Protein AF-A0A412KK28-F1 (afdb_monomer_lite)

pLDDT: mean 76.77, std 19.13, range [29.95, 92.5]

Sequence (98 aa):
MVVYIKWEMNEEKMDYRNYIEIRKISLLYYQYCFVDTGEYLADGIFYQNRITVRYGAEFVREGTRYRFIFCKIRKKDRSIFFKSMEELKKKMLLTRSW

Structure (mmCIF, N/CA/C/O backbone):
data_AF-A0A412KK28-F1
#
_entry.id   AF-A0A412KK28-F1
#
loop_
_atom_site.group_PDB
_atom_site.id
_atom_site.type_symbol
_atom_site.label_atom_id
_atom_site.label_alt_id
_atom_site.label_comp_id
_atom_site.label_asym_id
_atom_site.label_entity_id
_atom_site.label_seq_id
_atom_site.pdbx_PDB_ins_code
_atom_site.Cartn_x
_atom_site.Cartn_y
_atom_site.Cartn_z
_atom_site.occupancy
_atom_site.B_iso_or_equiv
_atom_site.auth_seq_id
_atom_site.auth_comp_id
_atom_site.auth_asym_id
_atom_site.auth_atom_id
_atom_site.pdbx_PDB_model_num
ATOM 1 N N . MET A 1 1 ? 21.636 -10.695 29.453 1.00 33.44 1 MET A N 1
ATOM 2 C CA . MET A 1 1 ? 22.294 -9.942 28.364 1.00 33.44 1 MET A CA 1
ATOM 3 C C . MET A 1 1 ? 21.202 -9.334 27.494 1.00 33.44 1 MET A C 1
ATOM 5 O O . MET A 1 1 ? 20.810 -9.902 26.487 1.00 33.44 1 MET A O 1
ATOM 9 N N . VAL A 1 2 ? 20.614 -8.240 27.976 1.00 29.95 2 VAL A N 1
ATOM 10 C CA . VAL A 1 2 ? 19.592 -7.479 27.252 1.00 29.95 2 VAL A CA 1
ATOM 11 C C . VAL A 1 2 ? 20.373 -6.447 26.466 1.00 29.95 2 VAL A C 1
ATOM 13 O O . VAL A 1 2 ? 21.000 -5.572 27.059 1.00 29.95 2 VAL A O 1
ATOM 16 N N . VAL A 1 3 ? 20.445 -6.614 25.149 1.00 34.84 3 VAL A N 1
ATOM 17 C CA . VAL A 1 3 ? 21.057 -5.603 24.295 1.00 34.84 3 VAL A CA 1
ATOM 18 C C . VAL A 1 3 ? 20.111 -4.412 24.335 1.00 34.84 3 VAL A C 1
ATOM 20 O O . VAL A 1 3 ? 19.089 -4.389 23.656 1.00 34.84 3 VAL A O 1
ATOM 23 N N . TYR A 1 4 ? 20.436 -3.447 25.192 1.00 30.73 4 TYR A N 1
ATOM 24 C CA . TYR A 1 4 ? 20.006 -2.068 25.049 1.00 30.73 4 TYR A CA 1
ATOM 25 C C . TYR A 1 4 ? 20.568 -1.606 23.711 1.00 30.73 4 TYR A C 1
ATOM 27 O O . TYR A 1 4 ? 21.708 -1.150 23.621 1.00 30.73 4 TYR A O 1
ATOM 35 N N . ILE A 1 5 ? 19.798 -1.835 22.647 1.00 40.84 5 ILE A N 1
ATOM 36 C CA . ILE A 1 5 ? 20.069 -1.259 21.341 1.00 40.84 5 ILE A CA 1
ATOM 37 C C . ILE A 1 5 ? 19.885 0.232 21.564 1.00 40.84 5 ILE A C 1
ATOM 39 O O . ILE A 1 5 ? 18.778 0.744 21.711 1.00 40.84 5 ILE A O 1
ATOM 43 N N . LYS A 1 6 ? 21.037 0.850 21.773 1.00 32.53 6 LYS A N 1
ATOM 44 C CA . LYS A 1 6 ? 21.296 2.255 21.960 1.00 32.53 6 LYS A CA 1
ATOM 45 C C . LYS A 1 6 ? 20.310 3.062 21.123 1.00 32.53 6 LYS A C 1
ATOM 47 O O . LYS A 1 6 ? 20.318 3.000 19.897 1.00 32.53 6 LYS A O 1
ATOM 52 N N . TRP A 1 7 ? 19.448 3.777 21.837 1.00 37.12 7 TRP A N 1
ATOM 53 C CA . TRP A 1 7 ? 18.659 4.888 21.336 1.00 37.12 7 TRP A CA 1
ATOM 54 C C . TRP A 1 7 ? 19.625 5.972 20.845 1.00 37.12 7 TRP A C 1
ATOM 56 O O . TRP A 1 7 ? 19.873 6.962 21.526 1.00 37.12 7 TRP A O 1
ATOM 66 N N . GLU A 1 8 ? 20.216 5.774 19.669 1.00 40.34 8 GLU A N 1
ATOM 67 C CA . GLU A 1 8 ? 20.709 6.872 18.846 1.00 40.34 8 GLU A CA 1
ATOM 68 C C . GLU A 1 8 ? 19.475 7.546 18.248 1.00 40.34 8 GLU A C 1
ATOM 70 O O . GLU A 1 8 ? 19.029 7.266 17.136 1.00 40.34 8 GLU A O 1
ATOM 75 N N . MET A 1 9 ? 18.872 8.396 19.081 1.00 37.12 9 MET A N 1
ATOM 76 C CA . MET A 1 9 ? 17.942 9.435 18.676 1.00 37.12 9 MET A CA 1
ATOM 77 C C . MET A 1 9 ? 18.684 10.379 17.734 1.00 37.12 9 MET A C 1
ATOM 79 O O . MET A 1 9 ? 19.278 11.364 18.163 1.00 37.12 9 MET A O 1
ATOM 83 N N . ASN A 1 10 ? 18.642 10.076 16.442 1.00 39.94 10 ASN A N 1
ATOM 84 C CA . ASN A 1 10 ? 18.644 11.136 15.456 1.00 39.94 10 ASN A CA 1
ATOM 85 C C . ASN A 1 10 ? 17.198 11.640 15.397 1.00 39.94 10 ASN A C 1
ATOM 87 O O . ASN A 1 10 ? 16.299 10.920 14.967 1.00 39.94 10 ASN A O 1
ATOM 91 N N . GLU A 1 11 ? 16.962 12.859 15.876 1.00 44.56 11 GLU A N 1
ATOM 92 C CA . GLU A 1 11 ? 15.680 13.581 15.840 1.00 44.56 11 GLU A CA 1
ATOM 93 C C . GLU A 1 11 ? 15.242 13.959 14.403 1.00 44.56 11 GLU A C 1
ATOM 95 O O . GLU A 1 11 ? 14.485 14.901 14.175 1.00 44.56 11 GLU A O 1
ATOM 100 N N . GLU A 1 12 ? 15.673 13.212 13.389 1.00 43.72 12 GLU A N 1
ATOM 101 C CA . GLU A 1 12 ? 15.118 13.304 12.047 1.00 43.72 12 GLU A CA 1
ATOM 102 C C . GLU A 1 12 ? 13.789 12.552 12.027 1.00 43.72 12 GLU A C 1
ATOM 104 O O . GLU A 1 12 ? 13.765 11.337 11.861 1.00 43.72 12 GLU A O 1
ATOM 109 N N . LYS A 1 13 ? 12.690 13.294 12.247 1.00 41.12 13 LYS A N 1
ATOM 110 C CA . LYS A 1 13 ? 11.285 12.926 11.971 1.00 41.12 13 LYS A CA 1
ATOM 111 C C . LYS A 1 13 ? 11.053 11.414 11.931 1.00 41.12 13 LYS A C 1
ATOM 113 O O . LYS A 1 13 ? 11.210 10.801 10.877 1.00 41.12 13 LYS A O 1
ATOM 118 N N . MET A 1 14 ? 10.591 10.831 13.038 1.00 39.09 14 MET A N 1
ATOM 119 C CA . MET A 1 14 ? 10.091 9.455 13.041 1.00 39.09 14 MET A CA 1
ATOM 120 C C . MET A 1 14 ? 8.900 9.358 12.074 1.00 39.09 14 MET A C 1
ATOM 122 O O . MET A 1 14 ? 7.750 9.627 12.422 1.00 39.09 14 MET A O 1
ATOM 126 N N . ASP A 1 15 ? 9.199 9.064 10.811 1.00 53.16 15 ASP A N 1
ATOM 127 C CA . ASP A 1 15 ? 8.239 8.908 9.736 1.00 53.16 15 ASP A CA 1
ATOM 128 C C . ASP A 1 15 ? 7.484 7.613 10.017 1.00 53.16 15 ASP A C 1
ATOM 130 O O . ASP A 1 15 ? 7.923 6.520 9.662 1.00 53.16 15 ASP A O 1
ATOM 134 N N . TYR A 1 16 ? 6.383 7.726 10.762 1.00 56.75 16 TYR A N 1
ATOM 135 C CA . TYR A 1 16 ? 5.462 6.623 11.002 1.00 56.75 16 TYR A CA 1
ATOM 136 C C . TYR A 1 16 ? 4.893 6.179 9.650 1.00 56.75 16 TYR A C 1
ATOM 138 O O . TYR A 1 16 ? 3.918 6.750 9.154 1.00 56.75 16 TYR A O 1
ATOM 146 N N . ARG A 1 17 ? 5.558 5.212 9.016 1.00 72.25 17 ARG A N 1
ATOM 147 C CA . ARG A 1 17 ? 5.162 4.635 7.732 1.00 72.25 17 ARG A CA 1
ATOM 148 C C . ARG A 1 17 ? 4.117 3.558 7.971 1.00 72.25 17 ARG A C 1
ATOM 150 O O . ARG A 1 17 ? 4.332 2.644 8.759 1.00 72.25 17 ARG A O 1
ATOM 157 N N . ASN A 1 18 ? 3.027 3.608 7.212 1.00 84.31 18 ASN A N 1
ATOM 158 C CA . ASN A 1 18 ? 1.989 2.571 7.227 1.00 84.31 18 ASN A CA 1
ATOM 159 C C . ASN A 1 18 ? 2.373 1.335 6.388 1.00 84.31 18 ASN A C 1
ATOM 161 O O . ASN A 1 18 ? 1.511 0.522 6.062 1.00 84.31 18 ASN A O 1
ATOM 165 N N . TYR A 1 19 ? 3.648 1.202 6.006 1.00 88.88 19 TYR A N 1
ATOM 166 C CA . TYR A 1 19 ? 4.168 0.095 5.211 1.00 88.88 19 TYR A CA 1
ATOM 167 C C . TYR A 1 19 ? 5.578 -0.315 5.647 1.00 88.88 19 TYR A C 1
ATOM 169 O O . TYR A 1 19 ? 6.368 0.496 6.127 1.00 88.88 19 TYR A O 1
ATOM 177 N N . ILE A 1 20 ? 5.905 -1.580 5.405 1.00 87.94 20 ILE A N 1
ATOM 178 C CA . ILE A 1 20 ? 7.206 -2.204 5.628 1.00 87.94 20 ILE A CA 1
ATOM 179 C C . ILE A 1 20 ? 7.667 -2.818 4.304 1.00 87.94 20 ILE A C 1
ATOM 181 O O . ILE A 1 20 ? 6.904 -3.514 3.635 1.00 87.94 20 ILE A O 1
ATOM 185 N N . GLU A 1 21 ? 8.917 -2.566 3.910 1.00 88.62 21 GLU A N 1
ATOM 186 C CA . GLU A 1 21 ? 9.534 -3.230 2.756 1.00 88.62 21 GLU A CA 1
ATOM 187 C C . GLU A 1 21 ? 10.018 -4.627 3.150 1.00 88.62 21 GLU A C 1
ATOM 189 O O . GLU A 1 21 ? 10.833 -4.782 4.060 1.00 88.62 21 GLU A O 1
ATOM 194 N N . ILE A 1 22 ? 9.553 -5.649 2.438 1.00 86.88 22 ILE A N 1
ATOM 195 C CA . ILE A 1 22 ? 10.015 -7.023 2.619 1.00 86.88 22 ILE A CA 1
ATOM 196 C C . ILE A 1 22 ? 11.175 -7.222 1.656 1.00 86.88 22 ILE A C 1
ATOM 198 O O . ILE A 1 22 ? 10.991 -7.297 0.439 1.00 86.88 22 ILE A O 1
ATOM 202 N N . ARG A 1 23 ? 12.392 -7.295 2.198 1.00 70.88 23 ARG A N 1
ATOM 203 C CA . ARG A 1 23 ? 13.608 -7.473 1.400 1.00 70.88 23 ARG A CA 1
ATOM 204 C C . ARG A 1 23 ? 13.654 -8.878 0.801 1.00 70.88 23 ARG A C 1
ATOM 206 O O . ARG A 1 23 ? 14.253 -9.791 1.357 1.00 70.88 23 ARG A O 1
ATOM 213 N N . LYS A 1 24 ? 13.030 -9.038 -0.365 1.00 74.81 24 LYS A N 1
ATOM 214 C CA . LYS A 1 24 ? 13.147 -10.216 -1.224 1.00 74.81 24 LYS A CA 1
ATOM 215 C C . LYS A 1 24 ? 13.685 -9.781 -2.577 1.00 74.81 24 LYS A C 1
ATOM 217 O O . LYS A 1 24 ? 13.122 -8.893 -3.216 1.00 74.81 24 LYS A O 1
ATOM 222 N N . ILE A 1 25 ? 14.773 -10.407 -3.018 1.00 70.81 25 ILE A N 1
ATOM 223 C CA . ILE A 1 25 ? 15.377 -10.104 -4.316 1.00 70.81 25 ILE A CA 1
ATOM 224 C C . ILE A 1 25 ? 14.357 -10.442 -5.408 1.00 70.81 25 ILE A C 1
ATOM 226 O O . ILE A 1 25 ? 13.943 -11.589 -5.573 1.00 70.81 25 ILE A O 1
ATO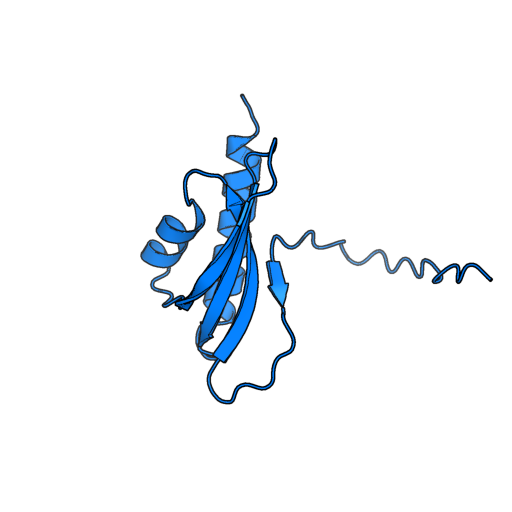M 230 N N . SER A 1 26 ? 13.923 -9.421 -6.142 1.00 75.38 26 SER A N 1
ATOM 231 C CA . SER A 1 26 ? 13.089 -9.562 -7.329 1.00 75.38 26 SER A CA 1
ATOM 232 C C . SER A 1 26 ? 13.575 -8.592 -8.402 1.00 75.38 26 SER A C 1
ATOM 234 O O . SER A 1 26 ? 13.911 -7.435 -8.130 1.00 75.38 26 SER A O 1
ATOM 236 N N . LEU A 1 27 ? 13.640 -9.077 -9.643 1.00 78.38 27 LEU A N 1
ATOM 237 C CA . LEU A 1 27 ? 14.154 -8.301 -10.771 1.00 78.38 27 LEU A CA 1
ATOM 238 C C . LEU A 1 27 ? 13.223 -7.130 -11.120 1.00 78.38 27 LEU A C 1
ATOM 240 O O . LEU A 1 27 ? 13.695 -6.009 -11.296 1.00 78.38 27 LEU A O 1
ATOM 244 N N . LEU A 1 28 ? 11.906 -7.360 -11.120 1.00 87.06 28 LEU A N 1
ATOM 245 C CA . LEU A 1 28 ? 10.907 -6.402 -11.617 1.00 87.06 28 LEU A CA 1
ATOM 246 C C . LEU A 1 28 ? 10.013 -5.786 -10.533 1.00 87.06 28 LEU A C 1
ATOM 248 O O . LEU A 1 28 ? 9.336 -4.791 -10.803 1.00 87.06 28 LEU A O 1
ATOM 252 N N . TYR A 1 29 ? 10.004 -6.351 -9.323 1.00 89.38 29 TYR A N 1
ATOM 253 C CA . TYR A 1 29 ? 9.061 -5.968 -8.275 1.00 89.38 29 TYR A CA 1
ATOM 254 C C . TYR A 1 29 ? 9.758 -5.590 -6.969 1.00 89.38 29 TYR A C 1
ATOM 256 O O . TYR A 1 29 ? 10.813 -6.124 -6.642 1.00 89.38 29 TYR A O 1
ATOM 264 N N . TYR A 1 30 ? 9.129 -4.701 -6.209 1.00 90.12 30 TYR A N 1
ATOM 265 C CA . TYR A 1 30 ? 9.346 -4.576 -4.771 1.00 90.12 30 TYR A CA 1
ATOM 266 C C . TYR A 1 30 ? 8.217 -5.285 -4.033 1.00 90.12 30 TYR A C 1
ATOM 268 O O . TYR A 1 30 ? 7.099 -5.370 -4.549 1.00 90.12 30 TYR A O 1
ATOM 276 N N . GLN A 1 31 ? 8.513 -5.800 -2.843 1.00 90.50 31 GLN A N 1
ATOM 277 C CA . GLN A 1 31 ? 7.525 -6.419 -1.967 1.00 90.50 31 GLN A CA 1
ATOM 278 C C . GLN A 1 31 ? 7.336 -5.545 -0.735 1.00 90.50 31 GLN A C 1
ATOM 280 O O . GLN A 1 31 ? 8.311 -5.163 -0.089 1.00 90.50 31 GLN A O 1
ATOM 285 N N . TYR A 1 32 ? 6.085 -5.247 -0.417 1.00 91.12 32 TYR A N 1
ATOM 286 C CA . TYR A 1 32 ? 5.708 -4.450 0.738 1.00 91.12 32 TYR A CA 1
ATOM 287 C C . TYR A 1 32 ? 4.626 -5.178 1.533 1.00 91.12 32 TYR A C 1
ATOM 289 O O . TYR A 1 32 ? 3.897 -6.013 1.000 1.00 91.12 32 TYR A O 1
ATOM 297 N N . CYS A 1 33 ? 4.528 -4.860 2.814 1.00 91.06 33 CYS A N 1
ATOM 298 C CA . CYS A 1 33 ? 3.359 -5.135 3.633 1.00 91.06 33 CYS A CA 1
ATOM 299 C C . CYS A 1 33 ? 2.867 -3.800 4.169 1.00 91.06 33 CYS A C 1
ATOM 301 O O . CYS A 1 33 ? 3.670 -3.036 4.700 1.00 91.06 33 CYS A O 1
ATOM 303 N N . PHE A 1 34 ? 1.588 -3.494 3.998 1.00 90.88 34 PHE A N 1
ATOM 304 C CA . PHE A 1 34 ? 0.998 -2.265 4.510 1.00 90.88 34 PHE A CA 1
ATOM 305 C C . PHE A 1 34 ? -0.207 -2.559 5.389 1.00 90.88 34 PHE A C 1
ATOM 307 O O . PHE A 1 34 ? -0.810 -3.627 5.302 1.00 90.88 34 PHE A O 1
ATOM 314 N N . VAL A 1 35 ? -0.528 -1.611 6.263 1.00 89.06 35 VAL A N 1
ATOM 315 C CA . VAL A 1 35 ? -1.712 -1.687 7.113 1.00 89.06 35 VAL A CA 1
ATOM 316 C C . VAL A 1 35 ? -2.848 -0.937 6.440 1.00 89.06 35 VAL A C 1
ATOM 318 O O . VAL A 1 35 ? -2.685 0.226 6.075 1.00 89.06 35 VAL A O 1
ATOM 321 N N . ASP A 1 36 ? -3.993 -1.594 6.327 1.00 87.31 36 ASP A N 1
ATOM 322 C CA . ASP A 1 36 ? -5.254 -0.986 5.916 1.00 87.31 36 ASP A CA 1
ATOM 323 C C . ASP A 1 36 ? -6.338 -1.234 6.974 1.00 87.31 36 ASP A C 1
ATOM 325 O O . ASP A 1 36 ? -6.140 -1.933 7.973 1.00 87.31 36 ASP A O 1
ATOM 329 N N . THR A 1 37 ? -7.491 -0.627 6.759 1.00 81.81 37 THR A N 1
ATOM 330 C CA . THR A 1 37 ? -8.722 -0.820 7.516 1.00 81.81 37 THR A CA 1
ATOM 331 C C . THR A 1 37 ? -9.672 -1.756 6.768 1.00 81.81 37 THR A C 1
ATOM 333 O O . THR A 1 37 ? -9.491 -2.037 5.584 1.00 81.81 37 THR A O 1
ATOM 336 N N . GLY A 1 38 ? -10.705 -2.251 7.453 1.00 69.31 38 GLY A N 1
ATOM 337 C CA . GLY A 1 38 ? -11.665 -3.197 6.873 1.00 69.31 38 GLY A CA 1
ATOM 338 C C . GLY A 1 38 ? -12.441 -2.706 5.641 1.00 69.31 38 GLY A C 1
ATOM 339 O O . GLY A 1 38 ? -13.043 -3.533 4.962 1.00 69.31 38 GLY A O 1
ATOM 340 N N . GLU A 1 39 ? -12.404 -1.404 5.349 1.00 78.19 39 GLU A N 1
ATOM 341 C CA . GLU A 1 39 ? -13.058 -0.765 4.198 1.00 78.19 39 GLU A CA 1
ATOM 342 C C . GLU A 1 39 ? -12.206 -0.780 2.915 1.00 78.19 39 GLU A C 1
ATOM 344 O O . GLU A 1 39 ? -12.655 -0.273 1.891 1.00 78.19 39 GLU A O 1
ATOM 349 N N . TYR A 1 40 ? -10.992 -1.351 2.950 1.00 82.19 40 TYR A N 1
ATOM 350 C CA . TYR A 1 40 ? -10.068 -1.406 1.806 1.00 82.19 40 TYR A CA 1
ATOM 351 C C . TYR A 1 40 ? -9.798 -0.018 1.189 1.00 82.19 40 TYR A C 1
ATOM 353 O O . TYR A 1 40 ? -9.875 0.191 -0.025 1.00 82.19 40 TYR A O 1
ATOM 361 N N . LEU A 1 41 ? -9.472 0.968 2.037 1.00 85.50 41 LEU A N 1
ATOM 362 C CA . LEU A 1 41 ? -9.226 2.351 1.611 1.00 85.50 41 LEU A CA 1
ATOM 363 C C . LEU A 1 41 ? -8.066 2.452 0.613 1.00 85.50 41 LEU A C 1
ATOM 365 O O . LEU A 1 41 ? -8.061 3.350 -0.237 1.00 85.50 41 LEU A O 1
ATOM 369 N N . ALA A 1 42 ? -7.089 1.549 0.710 1.00 88.81 42 ALA A N 1
ATOM 370 C CA . ALA A 1 42 ? -5.934 1.529 -0.172 1.00 88.81 42 ALA A CA 1
ATOM 371 C C . ALA A 1 42 ? -6.323 1.249 -1.629 1.00 88.81 42 ALA A C 1
ATOM 373 O O . ALA A 1 42 ? -5.773 1.883 -2.528 1.00 88.81 42 ALA A O 1
ATOM 374 N N . ASP A 1 43 ? -7.306 0.382 -1.877 1.00 88.62 43 ASP A N 1
ATOM 375 C CA . ASP A 1 43 ? -7.709 -0.021 -3.230 1.00 88.62 43 ASP A CA 1
ATOM 376 C C . ASP A 1 43 ? -8.258 1.163 -4.026 1.00 88.62 43 ASP A C 1
ATOM 378 O O . ASP A 1 43 ? -7.875 1.382 -5.178 1.00 88.62 43 ASP A O 1
ATOM 382 N N . GLY A 1 44 ? -9.084 1.994 -3.383 1.00 88.88 44 GLY A N 1
ATOM 383 C CA . GLY A 1 44 ? -9.600 3.219 -3.989 1.00 88.88 44 GLY A CA 1
ATOM 384 C C . GLY A 1 44 ? -8.492 4.219 -4.326 1.00 88.88 44 GLY A C 1
ATOM 385 O O . GLY A 1 44 ? -8.501 4.815 -5.404 1.00 88.88 44 GLY A O 1
ATOM 386 N N . ILE A 1 45 ? -7.506 4.377 -3.438 1.00 90.88 45 ILE A N 1
ATOM 387 C CA . ILE A 1 45 ? -6.351 5.260 -3.670 1.00 90.88 45 ILE A CA 1
ATOM 388 C C . ILE A 1 45 ? -5.494 4.724 -4.818 1.00 90.88 45 ILE A C 1
ATOM 390 O O . ILE A 1 45 ? -5.088 5.476 -5.702 1.00 90.88 45 ILE A O 1
ATOM 394 N N . PHE A 1 46 ? -5.230 3.421 -4.836 1.00 91.62 46 PHE A N 1
ATOM 395 C CA 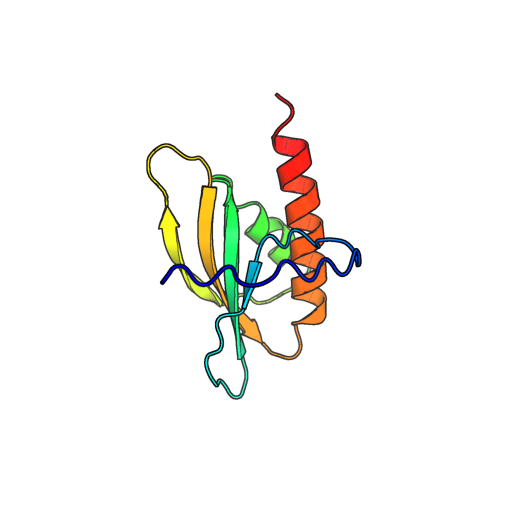. PHE A 1 46 ? -4.419 2.790 -5.868 1.00 91.62 46 PHE A CA 1
ATOM 396 C C . PHE A 1 46 ? -5.081 2.852 -7.243 1.00 91.62 46 PHE A C 1
ATOM 398 O O . PHE A 1 46 ? -4.404 3.140 -8.236 1.00 91.62 46 PHE A O 1
ATOM 405 N N . TYR A 1 47 ? -6.401 2.675 -7.294 1.00 89.81 47 TYR A N 1
ATOM 406 C CA . TYR A 1 47 ? -7.194 2.874 -8.500 1.00 89.81 47 TYR A CA 1
ATOM 407 C C . TYR A 1 47 ? -7.094 4.320 -9.011 1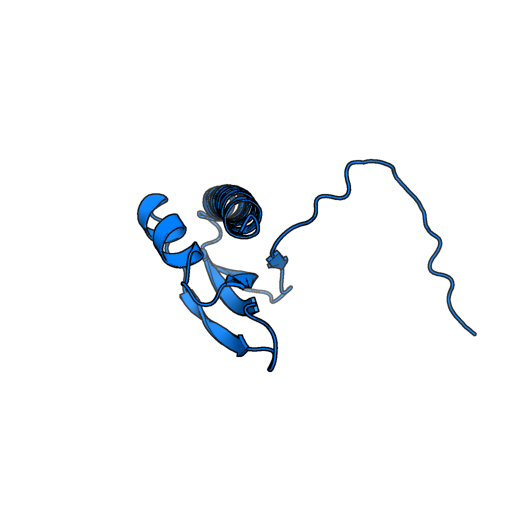.00 89.81 47 TYR A C 1
ATOM 409 O O . TYR A 1 47 ? -6.783 4.540 -10.183 1.00 89.81 47 TYR A O 1
ATOM 417 N N . GLN A 1 48 ? -7.267 5.311 -8.130 1.00 91.38 48 GLN A N 1
ATOM 418 C CA . GLN A 1 48 ? -7.158 6.735 -8.476 1.00 91.38 48 GLN A CA 1
ATOM 419 C C . GLN A 1 48 ? -5.755 7.114 -8.969 1.00 91.38 48 GLN A C 1
ATOM 421 O O . GLN A 1 48 ? -5.612 7.791 -9.988 1.00 91.38 48 GLN A O 1
ATOM 426 N N . ASN A 1 49 ? -4.716 6.613 -8.300 1.00 91.38 49 ASN A N 1
ATOM 427 C CA . ASN A 1 49 ? -3.318 6.884 -8.634 1.00 91.38 49 ASN A CA 1
ATOM 428 C C . ASN A 1 49 ? -2.780 6.005 -9.778 1.00 91.38 49 ASN A C 1
ATOM 430 O O . ASN A 1 49 ? -1.603 6.111 -10.127 1.00 91.38 49 ASN A O 1
ATOM 434 N N . ARG A 1 50 ? -3.630 5.164 -10.392 1.00 89.69 50 ARG A N 1
ATOM 435 C CA . ARG A 1 50 ? -3.306 4.264 -11.517 1.00 89.69 50 ARG A CA 1
ATOM 436 C C . ARG A 1 50 ? -2.100 3.359 -11.255 1.00 89.69 50 ARG A C 1
ATOM 438 O O . ARG A 1 50 ? -1.350 3.025 -12.176 1.00 89.69 50 ARG A O 1
ATOM 445 N N . ILE A 1 51 ? -1.909 2.941 -10.008 1.00 89.75 51 ILE A N 1
ATOM 446 C CA . ILE A 1 51 ? -0.844 2.012 -9.640 1.00 89.75 51 ILE A CA 1
ATOM 447 C C . ILE A 1 51 ? -1.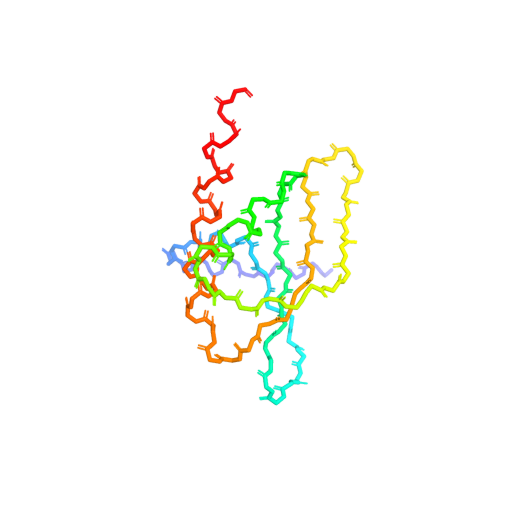350 0.575 -9.728 1.00 89.75 51 ILE A C 1
ATOM 449 O O . ILE A 1 51 ? -2.393 0.216 -9.192 1.00 89.75 51 ILE A O 1
ATOM 453 N N . THR A 1 52 ? -0.584 -0.283 -10.402 1.00 87.19 52 THR A N 1
ATOM 454 C CA . THR A 1 52 ? -0.877 -1.717 -10.438 1.00 87.19 52 THR A CA 1
ATOM 455 C C . THR A 1 52 ? -0.228 -2.407 -9.246 1.00 87.19 52 THR A C 1
ATOM 457 O O . THR A 1 52 ? 0.991 -2.606 -9.215 1.00 87.19 52 THR A O 1
ATOM 460 N N . VAL A 1 53 ? -1.052 -2.817 -8.287 1.00 89.12 53 VAL A N 1
ATOM 461 C CA . VAL A 1 53 ? -0.629 -3.559 -7.098 1.00 89.12 53 VAL A CA 1
ATOM 462 C C . VAL A 1 53 ? -1.017 -5.026 -7.257 1.00 89.12 53 VAL A C 1
ATOM 464 O O . VAL A 1 53 ? -2.146 -5.351 -7.612 1.00 89.12 53 VAL A O 1
ATOM 467 N N . ARG A 1 54 ? -0.067 -5.938 -7.030 1.00 89.06 54 ARG A N 1
ATOM 468 C CA . ARG A 1 54 ? -0.355 -7.375 -6.943 1.00 89.06 54 ARG A CA 1
ATOM 469 C C . ARG A 1 54 ? -0.486 -7.760 -5.480 1.00 89.06 54 ARG A C 1
ATOM 471 O O . ARG A 1 54 ? 0.527 -7.815 -4.782 1.00 89.06 54 ARG A O 1
ATOM 478 N N . TYR A 1 55 ? -1.706 -8.023 -5.041 1.00 88.25 55 TYR A N 1
ATOM 479 C CA . TYR A 1 55 ? -1.985 -8.464 -3.680 1.00 88.25 55 TYR A CA 1
ATOM 480 C C . TYR A 1 55 ? -1.494 -9.897 -3.445 1.00 88.25 55 TYR A C 1
ATOM 482 O O . TYR A 1 55 ? -1.429 -10.716 -4.365 1.00 88.25 55 TYR A O 1
ATOM 490 N N . GLY A 1 56 ? -1.047 -10.153 -2.221 1.00 84.38 56 GLY A N 1
ATOM 491 C CA . GLY A 1 56 ? -0.585 -11.445 -1.734 1.00 84.38 56 GLY A CA 1
ATOM 492 C C . GLY A 1 56 ? -1.440 -11.913 -0.562 1.00 84.38 56 GLY A C 1
ATOM 493 O O . GLY A 1 56 ? -2.657 -11.792 -0.598 1.00 84.38 56 GLY A O 1
ATOM 494 N N . ALA A 1 57 ? -0.790 -12.4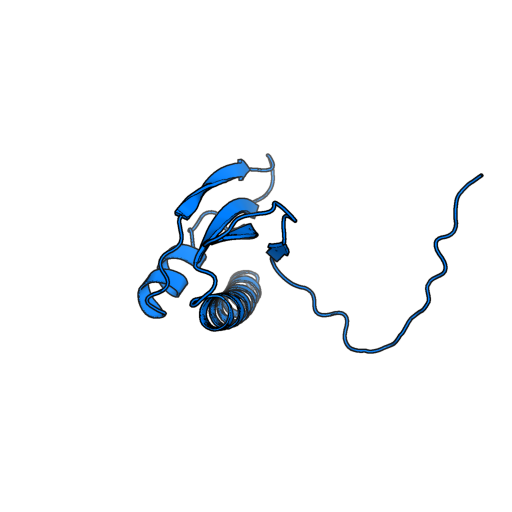54 0.468 1.00 84.38 57 ALA A N 1
ATOM 495 C CA . ALA A 1 57 ? -1.465 -12.852 1.698 1.00 84.38 57 ALA A CA 1
ATOM 496 C C . ALA A 1 57 ? -2.018 -11.633 2.454 1.00 84.38 57 ALA A C 1
ATOM 498 O O . ALA A 1 57 ? -1.391 -10.571 2.483 1.00 84.38 57 ALA A O 1
ATOM 499 N N . GLU A 1 58 ? -3.157 -11.815 3.109 1.00 86.00 58 GLU A N 1
ATOM 500 C CA . GLU A 1 58 ? -3.718 -10.861 4.058 1.00 86.00 58 GLU A CA 1
ATOM 501 C C . GLU A 1 58 ? -3.764 -11.484 5.452 1.00 86.00 58 GLU A C 1
ATOM 503 O O . GLU A 1 58 ? -4.021 -12.678 5.609 1.00 86.00 58 GLU A O 1
ATOM 508 N N . PHE A 1 59 ? -3.481 -10.673 6.467 1.00 83.06 59 PHE A N 1
ATOM 509 C CA . PHE A 1 59 ? -3.560 -11.077 7.862 1.00 83.06 59 PHE A CA 1
ATOM 510 C C . PHE A 1 59 ? -4.459 -10.107 8.607 1.00 83.06 59 PHE A C 1
ATOM 512 O O . PHE A 1 59 ? -4.205 -8.900 8.654 1.00 83.06 59 PHE A O 1
ATOM 519 N N . VAL A 1 60 ? -5.502 -10.649 9.221 1.00 79.38 60 VAL A N 1
ATOM 520 C CA . VAL A 1 60 ? -6.400 -9.899 10.091 1.00 79.38 60 VAL A CA 1
ATOM 521 C C . VAL A 1 60 ? -6.022 -10.223 11.524 1.00 79.38 60 VAL A C 1
ATOM 523 O O . VAL A 1 60 ? -5.930 -11.389 11.898 1.00 79.38 60 VAL A O 1
ATOM 526 N N . ARG A 1 61 ? -5.790 -9.192 12.336 1.00 73.25 61 ARG A N 1
ATOM 527 C CA . ARG A 1 61 ? -5.625 -9.391 13.773 1.00 73.25 61 ARG A CA 1
ATOM 528 C C . ARG A 1 61 ? -7.003 -9.374 14.424 1.00 73.25 61 ARG A C 1
ATOM 530 O O . ARG A 1 61 ? -7.657 -8.328 14.439 1.00 73.25 61 ARG A O 1
ATOM 537 N N . GLU A 1 62 ? -7.414 -10.520 14.961 1.00 72.69 62 GLU A N 1
ATOM 538 C CA . GLU A 1 62 ? -8.666 -10.674 15.707 1.00 72.69 62 GLU A CA 1
ATOM 539 C C . GLU A 1 62 ? -8.792 -9.597 16.796 1.00 72.69 62 GLU A C 1
ATOM 541 O O . GLU A 1 62 ? -7.833 -9.284 17.506 1.00 72.69 62 GLU A O 1
ATOM 546 N N . GLY A 1 63 ? -9.966 -8.964 16.872 1.00 71.31 63 GLY A N 1
ATOM 547 C CA . GLY A 1 63 ? -10.238 -7.862 17.800 1.00 71.31 63 GLY A CA 1
ATOM 548 C C . GLY A 1 63 ? -9.782 -6.473 17.331 1.00 71.31 63 GLY A C 1
ATOM 549 O O . GLY A 1 63 ? -10.008 -5.496 18.042 1.00 71.31 63 GLY A O 1
ATOM 550 N N . THR A 1 64 ? -9.179 -6.336 16.143 1.00 73.94 64 THR A N 1
ATOM 551 C CA . THR A 1 64 ? -8.808 -5.026 15.576 1.00 73.94 64 THR A CA 1
ATOM 552 C C . THR A 1 64 ? -9.395 -4.811 14.182 1.00 73.94 64 THR A C 1
ATOM 554 O O . THR A 1 64 ? -9.563 -5.750 13.412 1.00 73.94 64 THR A O 1
ATOM 557 N N . ARG A 1 65 ? -9.678 -3.549 13.824 1.00 78.25 65 ARG A N 1
ATOM 558 C CA . ARG A 1 65 ? -10.132 -3.166 12.469 1.00 78.25 65 ARG A CA 1
ATOM 559 C C . ARG A 1 65 ? -8.997 -3.101 11.437 1.00 78.25 65 ARG A C 1
ATOM 561 O O . ARG A 1 65 ? -9.249 -2.740 10.290 1.00 78.25 65 ARG A O 1
ATOM 568 N N . TYR A 1 66 ? -7.765 -3.401 11.848 1.00 82.62 66 TYR A N 1
ATOM 569 C CA . TYR A 1 66 ? -6.578 -3.298 11.009 1.00 82.62 66 TYR A CA 1
ATOM 570 C C . TYR A 1 66 ? -6.268 -4.627 10.327 1.00 82.62 66 TYR A C 1
ATOM 572 O O . TYR A 1 66 ? -6.336 -5.697 10.938 1.00 82.62 66 TYR A O 1
ATOM 580 N N . ARG A 1 67 ? -5.884 -4.540 9.057 1.00 85.31 67 ARG A N 1
ATOM 581 C CA . ARG A 1 67 ? -5.476 -5.669 8.226 1.00 85.31 67 ARG A CA 1
ATOM 582 C C . ARG A 1 67 ? -4.084 -5.403 7.683 1.00 85.31 67 ARG A C 1
ATOM 584 O O . ARG A 1 67 ? -3.801 -4.305 7.217 1.00 85.31 67 ARG A O 1
ATOM 591 N N . PHE A 1 68 ? -3.221 -6.404 7.747 1.00 88.62 68 PHE A N 1
ATOM 592 C CA . PHE A 1 68 ? -1.904 -6.367 7.125 1.00 88.62 68 PHE A CA 1
ATOM 593 C C . PHE A 1 68 ? -2.011 -7.002 5.746 1.00 88.62 68 PHE A C 1
ATOM 595 O O . PHE A 1 68 ? -2.330 -8.184 5.627 1.00 88.62 68 PHE A O 1
ATOM 602 N N . ILE A 1 69 ? -1.747 -6.217 4.710 1.00 90.00 69 ILE A N 1
ATOM 603 C CA . ILE A 1 69 ? -1.891 -6.628 3.319 1.00 90.00 69 ILE A CA 1
ATOM 604 C C . ILE A 1 69 ? -0.504 -6.702 2.697 1.00 90.00 69 ILE A C 1
ATOM 606 O O . ILE A 1 69 ? 0.215 -5.705 2.595 1.00 90.00 69 ILE A O 1
ATOM 610 N N . PHE A 1 70 ? -0.122 -7.898 2.258 1.00 91.31 70 PHE A N 1
ATOM 611 C CA . PHE A 1 70 ? 1.104 -8.093 1.501 1.00 91.31 70 PHE A CA 1
ATOM 612 C C . PHE A 1 70 ? 0.854 -7.726 0.046 1.00 91.31 70 PHE A C 1
ATOM 614 O O . PHE A 1 70 ? -0.145 -8.123 -0.553 1.00 91.31 70 PHE A O 1
ATOM 621 N N . CYS A 1 71 ? 1.792 -7.008 -0.557 1.00 91.50 71 CYS A N 1
ATOM 622 C CA . CYS A 1 71 ? 1.678 -6.600 -1.941 1.00 91.50 71 CYS A CA 1
ATOM 623 C C . CYS A 1 71 ? 3.018 -6.587 -2.672 1.00 91.50 71 CYS A C 1
ATOM 625 O O . CYS A 1 71 ? 4.105 -6.558 -2.087 1.00 91.50 71 CYS A O 1
ATOM 627 N N . LYS A 1 72 ? 2.933 -6.627 -4.001 1.00 92.12 72 LYS A N 1
ATOM 628 C CA . LYS A 1 72 ? 4.063 -6.439 -4.903 1.00 92.12 72 LYS A CA 1
ATOM 629 C C . LYS A 1 72 ? 3.749 -5.307 -5.863 1.00 92.12 72 LYS A C 1
ATOM 631 O O . LYS A 1 72 ? 2.701 -5.314 -6.508 1.00 92.12 72 LYS A O 1
ATOM 636 N N . ILE A 1 73 ? 4.691 -4.389 -6.011 1.00 92.50 73 ILE A N 1
ATOM 637 C CA . ILE A 1 73 ? 4.597 -3.273 -6.957 1.00 92.50 73 ILE A CA 1
ATOM 638 C C . ILE A 1 73 ? 5.726 -3.365 -7.969 1.00 92.50 73 ILE A C 1
ATOM 640 O O . ILE A 1 73 ? 6.796 -3.892 -7.658 1.00 92.50 73 ILE A O 1
ATOM 644 N N . ARG A 1 74 ? 5.520 -2.856 -9.183 1.00 91.00 74 ARG A N 1
ATOM 645 C CA . ARG A 1 74 ? 6.620 -2.744 -10.149 1.00 91.00 74 ARG A CA 1
ATOM 646 C C . ARG A 1 74 ? 7.606 -1.683 -9.669 1.00 91.00 74 ARG A C 1
ATOM 648 O O . ARG A 1 74 ? 7.197 -0.662 -9.123 1.00 91.00 74 ARG A O 1
ATOM 655 N N . LYS A 1 75 ? 8.902 -1.870 -9.935 1.00 89.50 75 LYS A N 1
ATOM 656 C CA . LYS A 1 75 ? 9.937 -0.899 -9.523 1.00 89.50 75 LYS A CA 1
ATOM 657 C C . LYS A 1 75 ? 9.693 0.520 -10.053 1.00 89.50 75 LYS A C 1
ATOM 659 O O . LYS A 1 75 ? 9.970 1.480 -9.342 1.00 89.50 75 LYS A O 1
ATOM 664 N N . LYS A 1 76 ? 9.125 0.645 -11.258 1.00 90.06 76 LYS A N 1
ATOM 665 C CA . LYS A 1 76 ? 8.759 1.935 -11.870 1.00 90.06 76 LYS A CA 1
ATOM 666 C C . LYS A 1 76 ? 7.662 2.700 -11.116 1.00 90.06 76 LYS A C 1
ATOM 668 O O . LYS A 1 76 ? 7.642 3.920 -11.166 1.00 90.06 76 LYS A O 1
ATOM 673 N N . ASP A 1 77 ? 6.795 1.995 -10.389 1.00 90.88 77 ASP A N 1
ATOM 674 C CA . ASP A 1 77 ? 5.626 2.583 -9.725 1.00 90.88 77 ASP A CA 1
ATOM 675 C C . ASP A 1 77 ? 5.925 2.920 -8.247 1.00 90.88 77 ASP A C 1
ATOM 677 O O . ASP A 1 77 ? 5.029 3.290 -7.491 1.00 90.88 77 ASP A O 1
ATOM 681 N N . ARG A 1 78 ? 7.193 2.809 -7.813 1.00 89.50 78 ARG A N 1
ATOM 682 C CA . ARG A 1 78 ? 7.613 2.988 -6.411 1.00 89.50 78 ARG A CA 1
ATOM 683 C C . ARG A 1 78 ? 7.310 4.385 -5.865 1.00 89.50 78 ARG A C 1
ATOM 685 O O . ARG A 1 78 ? 6.851 4.511 -4.736 1.00 89.50 78 ARG A O 1
ATOM 692 N N . SER A 1 79 ? 7.547 5.430 -6.653 1.00 90.44 79 SER A N 1
ATOM 693 C CA . SER A 1 79 ? 7.265 6.811 -6.237 1.00 90.44 79 SER A CA 1
ATOM 694 C C . SER A 1 79 ? 5.764 7.053 -6.044 1.00 90.44 79 SER A C 1
ATOM 696 O O . SER A 1 79 ? 5.352 7.643 -5.047 1.00 90.44 79 SER A O 1
ATOM 698 N N . ILE A 1 80 ? 4.943 6.536 -6.962 1.00 91.88 80 ILE A N 1
ATOM 699 C CA . ILE A 1 80 ? 3.477 6.622 -6.911 1.00 91.88 80 ILE A CA 1
ATOM 700 C C . ILE A 1 80 ? 2.937 5.829 -5.717 1.00 91.88 80 ILE A C 1
ATOM 702 O O . ILE A 1 80 ? 2.027 6.292 -5.027 1.00 91.88 80 ILE A O 1
ATOM 706 N N . PHE A 1 81 ? 3.530 4.667 -5.429 1.00 91.06 81 PHE A N 1
ATOM 707 C CA . PHE A 1 81 ? 3.201 3.879 -4.246 1.00 91.06 81 PHE A CA 1
ATOM 708 C C . PHE A 1 81 ? 3.432 4.675 -2.962 1.00 91.06 81 PHE A C 1
ATOM 710 O O . PHE A 1 81 ? 2.527 4.774 -2.142 1.00 91.06 81 PHE A O 1
ATOM 717 N N . PHE A 1 82 ? 4.597 5.307 -2.799 1.00 90.56 82 PHE A N 1
ATOM 718 C CA . PHE A 1 82 ? 4.878 6.108 -1.604 1.00 90.56 82 PHE A CA 1
ATOM 719 C C . PHE A 1 82 ? 3.926 7.294 -1.449 1.00 90.56 82 PHE A C 1
ATOM 721 O O . PHE A 1 82 ? 3.452 7.546 -0.343 1.00 90.56 82 PHE A O 1
ATOM 728 N N . LYS A 1 83 ? 3.567 7.963 -2.551 1.00 91.25 83 LYS A N 1
ATOM 729 C CA . LYS A 1 83 ? 2.537 9.010 -2.530 1.00 91.25 83 LYS A CA 1
ATOM 730 C C . LYS A 1 83 ? 1.178 8.460 -2.077 1.00 91.25 83 LYS A C 1
ATOM 732 O O . LYS A 1 83 ? 0.531 9.049 -1.217 1.00 91.25 83 LYS A O 1
ATOM 737 N N . SER A 1 84 ? 0.789 7.302 -2.602 1.00 91.94 84 SER A N 1
ATOM 738 C CA . SER A 1 84 ? -0.461 6.625 -2.238 1.00 91.94 84 SER A CA 1
ATOM 739 C C . SER A 1 84 ? -0.481 6.210 -0.763 1.00 91.94 84 SER A C 1
ATOM 741 O O . SER A 1 84 ? -1.507 6.327 -0.102 1.00 91.94 84 SER A O 1
ATOM 743 N N . MET A 1 85 ? 0.657 5.774 -0.216 1.00 91.19 85 MET A N 1
ATOM 744 C CA . MET A 1 85 ? 0.777 5.425 1.202 1.00 91.19 85 MET A CA 1
ATOM 745 C C . MET A 1 85 ? 0.638 6.642 2.124 1.00 91.19 85 MET A C 1
ATOM 747 O O . MET A 1 85 ? 0.062 6.523 3.204 1.00 91.19 85 MET A O 1
ATOM 751 N N . GLU A 1 86 ? 1.124 7.809 1.702 1.00 89.69 86 GLU A N 1
ATOM 752 C CA . GLU A 1 86 ? 0.937 9.064 2.438 1.00 89.69 86 GLU A CA 1
ATOM 753 C C . GLU A 1 86 ? -0.531 9.523 2.411 1.00 89.69 86 GLU A C 1
ATOM 755 O O . GLU A 1 86 ? -1.079 9.957 3.426 1.00 89.69 86 GLU A O 1
ATOM 760 N N . GLU A 1 87 ? -1.210 9.371 1.272 1.00 89.50 87 GLU A N 1
ATOM 761 C CA . GLU A 1 87 ? -2.654 9.614 1.157 1.00 89.50 87 GLU A CA 1
ATOM 762 C C . GLU A 1 87 ? -3.464 8.645 2.029 1.00 89.50 87 GLU A C 1
ATOM 764 O O . GLU A 1 87 ? -4.391 9.069 2.724 1.00 89.50 87 GLU A O 1
ATOM 769 N N . LEU A 1 88 ? -3.081 7.364 2.054 1.00 89.56 88 LEU A N 1
ATOM 770 C CA . LEU A 1 88 ? -3.713 6.351 2.897 1.00 89.56 88 LEU A CA 1
ATOM 771 C C . LEU A 1 88 ? -3.560 6.701 4.375 1.00 89.56 88 LEU A C 1
ATOM 773 O O . LEU A 1 88 ? -4.544 6.696 5.110 1.00 89.56 88 LEU A O 1
ATOM 777 N N . LYS A 1 89 ? -2.351 7.077 4.805 1.00 87.06 89 LYS A N 1
ATOM 778 C CA . LYS A 1 89 ? -2.079 7.521 6.177 1.00 87.06 89 LYS A CA 1
ATOM 779 C C . LYS A 1 89 ? -2.979 8.684 6.586 1.00 87.06 89 LYS A C 1
ATOM 781 O O . LYS A 1 89 ? -3.580 8.636 7.657 1.00 87.06 89 LYS A O 1
ATOM 786 N N . LYS A 1 90 ? -3.130 9.694 5.725 1.00 86.50 90 LYS A N 1
ATOM 787 C CA . LYS A 1 90 ? -4.023 10.837 5.975 1.00 86.50 90 LYS A CA 1
ATOM 788 C C . LYS A 1 90 ? -5.484 10.410 6.091 1.00 86.50 90 LYS A C 1
ATOM 790 O O . LYS A 1 90 ? -6.147 10.815 7.042 1.00 86.50 90 LYS A O 1
ATOM 795 N N . LYS A 1 91 ? -5.977 9.564 5.178 1.00 85.50 91 LYS A N 1
ATOM 796 C CA . LYS A 1 91 ? -7.357 9.054 5.247 1.00 85.50 91 LYS A CA 1
ATOM 797 C C . LYS A 1 91 ? -7.599 8.242 6.521 1.00 85.50 91 LYS A C 1
ATOM 799 O O . LYS A 1 91 ? -8.572 8.500 7.215 1.00 85.50 91 LYS A O 1
ATOM 804 N N . MET A 1 92 ? -6.685 7.340 6.880 1.00 84.19 92 MET A N 1
ATOM 805 C CA . MET A 1 92 ? -6.801 6.520 8.093 1.00 84.19 92 MET A CA 1
ATOM 806 C C . MET A 1 92 ? -6.815 7.352 9.383 1.00 84.19 92 MET A C 1
ATOM 808 O O . MET A 1 92 ? -7.504 6.982 10.331 1.00 84.19 92 MET A O 1
ATOM 812 N N . LEU A 1 93 ? -6.067 8.461 9.441 1.00 79.94 93 LEU A N 1
ATOM 813 C CA . LEU A 1 93 ? -6.100 9.379 10.585 1.00 79.94 93 LEU A CA 1
ATOM 814 C C . LEU A 1 93 ? -7.450 10.096 10.696 1.00 79.94 93 LEU A C 1
ATOM 816 O O . LEU A 1 93 ? -7.990 10.201 11.792 1.00 79.94 93 LEU A O 1
ATOM 820 N N . LEU A 1 94 ? -8.012 10.544 9.571 1.00 72.44 94 LEU A N 1
ATOM 821 C CA . LEU A 1 94 ? -9.296 11.249 9.539 1.00 72.44 94 LEU A CA 1
ATOM 822 C C . LEU A 1 94 ? -10.472 10.338 9.920 1.00 72.44 94 LEU A C 1
ATOM 824 O O . LEU A 1 94 ? -11.335 10.754 10.691 1.00 72.44 94 LEU A O 1
ATOM 828 N N . THR A 1 95 ? -10.475 9.081 9.466 1.00 63.34 95 THR A N 1
ATOM 829 C CA . THR A 1 95 ? -11.529 8.097 9.781 1.00 63.34 95 THR A CA 1
ATOM 830 C C . THR A 1 95 ? -11.564 7.700 11.265 1.00 63.34 95 THR A C 1
ATOM 832 O O . THR A 1 95 ? -12.552 7.153 11.740 1.00 63.34 95 THR A O 1
ATOM 835 N N . ARG A 1 96 ? -10.514 8.000 12.039 1.00 53.16 96 ARG A N 1
ATOM 836 C CA . ARG A 1 96 ? -10.405 7.664 13.468 1.00 53.16 96 ARG A CA 1
ATOM 837 C C . ARG A 1 96 ? -11.107 8.670 14.401 1.00 53.16 96 ARG A C 1
ATOM 839 O O . ARG A 1 96 ? -10.954 8.571 15.616 1.00 53.16 96 ARG A O 1
ATOM 846 N N . SER A 1 97 ? -11.835 9.631 13.831 1.00 45.62 97 SER A N 1
ATOM 847 C CA . SER A 1 97 ? -12.390 10.803 14.517 1.00 45.62 97 SER A CA 1
ATOM 848 C C . SER A 1 97 ? -13.896 10.703 14.793 1.00 45.62 97 SER A C 1
ATOM 850 O O . SER A 1 97 ? -14.560 11.721 14.666 1.00 45.62 97 SER A O 1
ATOM 852 N N . TRP A 1 98 ? -14.453 9.526 15.113 1.00 34.34 98 TRP A N 1
ATOM 853 C CA . TRP A 1 98 ? -15.849 9.369 15.566 1.00 34.34 98 TRP A CA 1
ATOM 854 C C . TRP A 1 98 ? -15.995 8.155 16.484 1.00 34.34 98 TRP A C 1
ATOM 856 O O . TRP A 1 98 ? -15.473 7.075 16.114 1.00 34.34 98 TRP A O 1
#

Secondary structure (DSSP, 8-state):
-----------S-----SEEEE----SSEEEEEEEEETT-HHHHHHHHTT--EEEEEEEE-TTSSEEEEEEEEEGGGHHHHHHHHHHHHHHHHHTT--

Organism: NCBI:txid39486

Radius of gyration: 15.42 Å; chains: 1; bounding box: 38×26×40 Å

Foldseek 3Di:
DDPPPDPPPPVPDPPPFQKDWD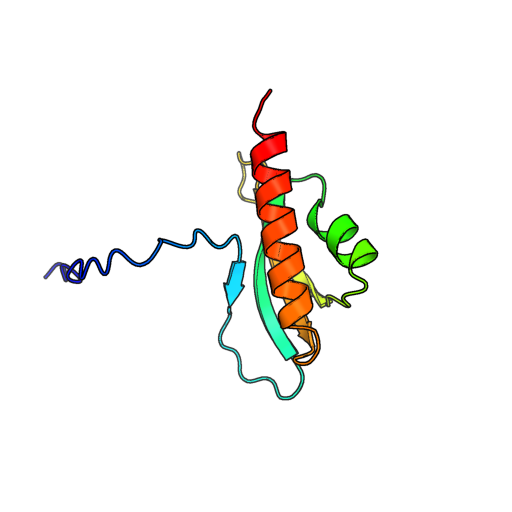PDDDDFKTKMKGKAFPVPPLVVLCVVLVFDKAWDDKDDDPPDRIIIIIIIGTPVCVVSVRVSRVVRVVVVVVVVPD